Protein AF-F3KGX0-F1 (afdb_monomer_lite)

Foldseek 3Di:
DDDDPVRVVVVVVVVVLVVVLVVCCVPPVPCSDCAVVDQVHPVLVVLLVVLQVQLVVLLVVLVVCPPVDDVVVSVVSNVSSVVSNVVSCVSNPVVCVVVVPPPPPVRVVVVSVPD

Radius of gyration: 18.2 Å; chains: 1; bounding box: 52×19×48 Å

Sequence (115 aa):
MTLSLTEKLIMAMVFVLLLVGMGLSHVDHGFFRETYVREDGFIEWLTVLGLLLCAGATLYRAVTLWGQKKPLFIGTLVFVTLVFIFGAGEEISWGQRIFNVETSEFFEEQTRRVK

pLDDT: mean 86.16, std 12.46, range [49.38, 97.69]

Secondary structure (DSSP, 8-state):
-PPPHHHHHHHHHHHHHHHHHHHHHHH-HHHIIIIIS-TT-HHHHHHHHHHHHHHHHHHHHHHHTTTTS-HHHHHHHHHHHHHHHHHHHHHTTHHHHHH-----HHHHHHHHHH-

Structure (mmCIF, N/CA/C/O backbone):
data_AF-F3KGX0-F1
#
_entry.id   AF-F3KGX0-F1
#
loop_
_atom_site.group_PDB
_atom_site.id
_atom_site.type_symbol
_atom_site.label_atom_id
_atom_site.label_alt_id
_atom_site.label_comp_id
_atom_site.label_asym_id
_atom_site.label_entity_id
_atom_site.label_seq_id
_atom_site.pdbx_PDB_ins_code
_atom_site.Cartn_x
_atom_site.Cartn_y
_atom_site.Cartn_z
_atom_site.occupancy
_atom_site.B_iso_or_equiv
_atom_site.auth_seq_id
_atom_site.auth_comp_id
_atom_site.auth_asym_id
_atom_site.auth_atom_id
_atom_site.pdbx_PDB_model_num
ATOM 1 N N . MET A 1 1 ? -27.203 -5.407 -3.563 1.00 55.12 1 MET A N 1
ATOM 2 C CA . MET A 1 1 ? -26.002 -4.607 -3.246 1.00 55.12 1 MET A CA 1
ATOM 3 C C . MET A 1 1 ? -25.264 -4.384 -4.556 1.00 55.12 1 MET A C 1
ATOM 5 O O . MET A 1 1 ? -24.681 -5.323 -5.076 1.00 55.12 1 MET A O 1
ATOM 9 N N . THR A 1 2 ? -25.426 -3.219 -5.180 1.00 78.69 2 THR A N 1
ATOM 10 C CA . THR A 1 2 ? -24.759 -2.893 -6.451 1.00 78.69 2 THR A CA 1
ATOM 11 C C . THR A 1 2 ? -23.464 -2.157 -6.156 1.00 78.69 2 THR A C 1
ATOM 13 O O . THR A 1 2 ? -23.475 -1.233 -5.347 1.00 78.69 2 THR A O 1
ATOM 16 N N . LEU A 1 3 ? -22.378 -2.546 -6.820 1.00 80.56 3 LEU A N 1
ATOM 17 C CA . LEU A 1 3 ? -21.100 -1.841 -6.738 1.00 80.56 3 LEU A CA 1
ATOM 18 C C . LEU A 1 3 ? -21.272 -0.370 -7.136 1.00 80.56 3 LEU A C 1
ATOM 20 O O . LEU A 1 3 ? -21.952 -0.068 -8.127 1.00 80.56 3 LEU A O 1
ATOM 24 N N . SER A 1 4 ? -20.644 0.521 -6.375 1.00 92.25 4 SER A N 1
ATOM 25 C CA . SER A 1 4 ? -20.552 1.939 -6.707 1.00 92.25 4 SER A CA 1
ATOM 26 C C . SER A 1 4 ? -19.792 2.136 -8.022 1.00 92.25 4 SER A C 1
ATOM 28 O O . SER A 1 4 ? -19.012 1.282 -8.453 1.00 92.25 4 SER A O 1
ATOM 30 N N . LEU A 1 5 ? -20.021 3.271 -8.686 1.00 92.38 5 LEU A N 1
ATOM 31 C CA . LEU A 1 5 ? -19.288 3.608 -9.907 1.00 92.38 5 LEU A CA 1
ATOM 32 C C . LEU A 1 5 ? -17.775 3.645 -9.647 1.00 92.38 5 LEU A C 1
ATOM 34 O O . LEU A 1 5 ? -17.012 3.109 -10.442 1.00 92.38 5 LEU A O 1
ATOM 38 N N . THR A 1 6 ? -17.358 4.196 -8.507 1.00 89.00 6 THR A N 1
ATOM 39 C CA . THR A 1 6 ? -15.952 4.272 -8.097 1.00 89.00 6 THR A CA 1
ATOM 40 C C . THR A 1 6 ? -15.315 2.890 -7.978 1.00 89.00 6 THR A C 1
ATOM 42 O O . THR A 1 6 ? -14.267 2.655 -8.568 1.00 89.00 6 THR A O 1
ATOM 45 N N . GLU A 1 7 ? -15.963 1.946 -7.289 1.00 89.00 7 GLU A N 1
ATOM 46 C CA . GLU A 1 7 ? -15.446 0.575 -7.158 1.00 89.00 7 GLU A CA 1
ATOM 47 C C . GLU A 1 7 ? -15.326 -0.108 -8.523 1.00 89.00 7 GLU A C 1
ATOM 49 O O . GLU A 1 7 ? -14.316 -0.749 -8.807 1.00 89.00 7 GLU A O 1
ATOM 54 N N . LYS A 1 8 ? -16.326 0.061 -9.399 1.00 92.19 8 LYS A N 1
ATOM 55 C CA . LYS A 1 8 ? -16.283 -0.488 -10.762 1.00 92.19 8 LYS A CA 1
ATOM 56 C C . LYS A 1 8 ? -15.120 0.081 -11.568 1.00 92.19 8 LYS A C 1
ATOM 58 O O . LYS A 1 8 ? -14.445 -0.682 -12.250 1.00 92.19 8 LYS A O 1
ATOM 63 N N . LEU A 1 9 ? -14.883 1.391 -11.486 1.00 94.25 9 LEU A N 1
ATOM 64 C CA . LEU A 1 9 ? -13.775 2.045 -12.181 1.00 94.25 9 LEU A CA 1
ATOM 65 C C . LEU A 1 9 ? -12.421 1.552 -11.664 1.00 94.25 9 LEU A C 1
ATOM 67 O O . LEU A 1 9 ? -11.553 1.239 -12.473 1.00 94.25 9 LEU A O 1
ATOM 71 N N . ILE A 1 10 ? -12.260 1.410 -10.345 1.00 91.31 10 ILE A N 1
ATOM 72 C CA . ILE A 1 10 ? -11.030 0.871 -9.745 1.00 91.31 10 ILE A CA 1
ATOM 73 C C . ILE A 1 10 ? -10.798 -0.572 -10.205 1.00 91.31 10 ILE A C 1
ATOM 75 O O . ILE A 1 10 ? -9.708 -0.900 -10.665 1.00 91.31 10 ILE A O 1
ATOM 79 N N . MET A 1 11 ? -11.819 -1.431 -10.144 1.00 91.38 11 MET A N 1
ATOM 80 C CA . MET A 1 11 ? -11.694 -2.824 -10.590 1.00 91.38 11 MET A CA 1
ATOM 81 C C . MET A 1 11 ? -11.392 -2.931 -12.085 1.00 91.38 11 MET A C 1
ATOM 83 O O . MET A 1 11 ? -10.553 -3.736 -12.477 1.00 91.38 11 MET A O 1
ATOM 87 N N . ALA A 1 12 ? -12.033 -2.108 -12.918 1.00 94.81 12 ALA A N 1
ATOM 88 C CA . ALA A 1 12 ? -11.753 -2.061 -14.349 1.00 94.81 12 ALA A CA 1
ATOM 89 C C . ALA A 1 12 ? -10.318 -1.593 -14.626 1.00 94.81 12 ALA A C 1
ATOM 91 O O . ALA A 1 12 ? -9.637 -2.191 -15.452 1.00 94.81 12 ALA A O 1
ATOM 92 N N . MET A 1 13 ? -9.837 -0.576 -13.906 1.00 93.88 13 MET A N 1
ATOM 93 C CA . MET A 1 13 ? -8.456 -0.102 -14.005 1.00 93.88 13 MET A CA 1
ATOM 94 C C . MET A 1 13 ? -7.461 -1.216 -13.658 1.00 93.88 13 MET A C 1
ATOM 96 O O . MET A 1 13 ? -6.566 -1.489 -14.451 1.00 93.88 13 MET A O 1
ATOM 100 N N . VAL A 1 14 ? -7.644 -1.901 -12.522 1.00 92.81 14 VAL A N 1
ATOM 101 C CA . VAL A 1 14 ? -6.785 -3.028 -12.113 1.00 92.81 14 VAL A CA 1
ATOM 102 C C . VAL A 1 14 ? -6.814 -4.143 -13.158 1.00 92.81 14 VAL A C 1
ATOM 104 O O . VAL A 1 14 ? -5.768 -4.651 -13.550 1.00 92.81 14 VAL A O 1
ATOM 107 N N . PHE A 1 15 ? -7.998 -4.491 -13.659 1.00 94.44 15 PHE A N 1
ATOM 108 C CA . PHE A 1 15 ? -8.151 -5.522 -14.681 1.00 94.44 15 PHE A CA 1
ATOM 109 C C . PHE A 1 15 ? -7.415 -5.169 -15.981 1.00 94.44 15 PHE A C 1
ATOM 111 O O . PHE A 1 15 ? -6.710 -6.008 -16.536 1.00 94.44 15 PHE A O 1
ATOM 118 N N . VAL A 1 16 ? -7.524 -3.920 -16.445 1.00 95.06 16 VAL A N 1
ATOM 119 C CA . VAL A 1 16 ? -6.805 -3.443 -17.635 1.00 95.06 16 VAL A CA 1
ATOM 120 C C . VAL A 1 16 ? -5.295 -3.471 -17.414 1.00 95.06 16 VAL A C 1
ATOM 122 O O . VAL A 1 16 ? -4.582 -3.940 -18.295 1.00 95.06 16 VAL A O 1
ATOM 125 N N . LEU A 1 17 ? -4.800 -3.030 -16.252 1.00 92.62 17 LEU A N 1
ATOM 126 C CA . LEU A 1 17 ? -3.370 -3.101 -15.931 1.00 92.62 17 LEU A CA 1
ATOM 127 C C . LEU A 1 17 ? -2.862 -4.549 -15.985 1.00 92.62 17 LEU A C 1
ATOM 129 O O . LEU A 1 17 ? -1.858 -4.816 -16.635 1.00 92.62 17 LEU A O 1
ATOM 133 N N . LEU A 1 18 ? -3.598 -5.504 -15.410 1.00 92.62 18 LEU A N 1
ATOM 134 C CA . LEU A 1 18 ? -3.234 -6.924 -15.475 1.00 92.62 18 LEU A CA 1
ATOM 135 C C . LEU A 1 18 ? -3.202 -7.461 -16.912 1.00 92.62 18 LEU A C 1
ATOM 137 O O . LEU A 1 18 ? -2.264 -8.168 -17.277 1.00 92.62 18 LEU A O 1
ATOM 141 N N . LEU A 1 19 ? -4.191 -7.113 -17.742 1.00 94.44 19 LEU A N 1
ATOM 142 C CA . LEU A 1 19 ? -4.214 -7.523 -19.149 1.00 94.44 19 LEU A CA 1
ATOM 143 C C . LEU A 1 19 ? -3.060 -6.914 -19.950 1.00 94.44 19 LEU A C 1
ATOM 145 O O . LEU A 1 19 ? -2.451 -7.608 -20.760 1.00 94.44 19 LEU A O 1
ATOM 149 N N . VAL A 1 20 ? -2.741 -5.638 -19.717 1.00 92.06 20 VAL A N 1
ATOM 150 C CA . VAL A 1 20 ? -1.595 -4.970 -20.348 1.00 92.06 20 VAL A CA 1
ATOM 151 C C . VAL A 1 20 ? -0.295 -5.644 -19.923 1.00 92.06 20 VAL A C 1
ATOM 153 O O . VAL A 1 20 ? 0.508 -5.984 -20.786 1.00 92.06 20 VAL A O 1
ATOM 156 N N . GLY A 1 21 ? -0.111 -5.907 -18.628 1.00 88.56 21 GLY A N 1
ATOM 157 C CA . GLY A 1 21 ? 1.055 -6.624 -18.118 1.00 88.56 21 GLY A CA 1
ATOM 158 C C . GLY A 1 21 ? 1.201 -8.015 -18.733 1.00 88.56 21 GLY A C 1
ATOM 159 O O . GLY A 1 21 ? 2.279 -8.360 -19.204 1.00 88.56 21 GLY A O 1
ATOM 160 N N . MET A 1 22 ? 0.111 -8.786 -18.813 1.00 89.81 22 MET A N 1
ATOM 161 C CA . MET A 1 22 ? 0.106 -10.107 -19.452 1.00 89.81 22 MET A CA 1
ATOM 162 C C . MET A 1 22 ? 0.398 -10.027 -20.959 1.00 89.81 22 MET A C 1
ATOM 164 O O . MET A 1 22 ? 1.118 -10.859 -21.495 1.00 89.81 22 MET A O 1
ATOM 168 N N . GLY A 1 23 ? -0.128 -9.025 -21.665 1.00 91.00 23 GLY A N 1
ATOM 169 C CA . GLY A 1 23 ? 0.187 -8.821 -23.079 1.00 91.00 23 GLY A CA 1
ATOM 170 C C . GLY A 1 23 ? 1.663 -8.483 -23.296 1.00 91.00 23 GLY A C 1
ATOM 171 O O . GLY A 1 23 ? 2.328 -9.098 -24.129 1.00 91.00 23 GLY A O 1
ATOM 172 N N . LEU A 1 24 ? 2.194 -7.542 -22.510 1.00 88.94 24 LEU A N 1
ATOM 173 C CA . LEU A 1 24 ? 3.599 -7.136 -22.569 1.00 88.94 24 LEU A CA 1
ATOM 174 C C . LEU A 1 24 ? 4.536 -8.292 -22.219 1.00 88.94 24 LEU A C 1
ATOM 176 O O . LEU A 1 24 ? 5.549 -8.463 -22.893 1.00 88.94 24 LEU A O 1
ATOM 180 N N . SER A 1 25 ? 4.170 -9.126 -21.241 1.00 88.81 25 SER A N 1
ATOM 181 C CA . SER A 1 25 ? 4.974 -10.286 -20.864 1.00 88.81 25 SER A CA 1
ATOM 182 C C . SER A 1 25 ? 5.070 -11.341 -21.965 1.00 88.81 25 SER A C 1
ATOM 184 O O . SER A 1 25 ? 5.996 -12.134 -21.918 1.00 88.81 25 SER A O 1
ATOM 186 N N . HIS A 1 26 ? 4.176 -11.363 -22.959 1.00 87.44 26 HIS A N 1
ATOM 187 C CA . HIS A 1 26 ? 4.257 -12.284 -24.099 1.00 87.44 26 HIS A CA 1
ATOM 188 C C . HIS A 1 26 ? 4.886 -11.673 -25.357 1.00 87.44 26 HIS A C 1
ATOM 190 O O . HIS A 1 26 ? 5.412 -12.413 -26.187 1.00 87.44 26 HIS A O 1
ATOM 196 N N . VAL A 1 27 ? 4.811 -10.350 -25.530 1.00 89.00 27 VAL A N 1
ATOM 197 C CA . VAL A 1 27 ? 5.298 -9.665 -26.741 1.00 89.00 27 VAL A CA 1
ATOM 198 C C . VAL A 1 27 ? 6.756 -9.240 -26.603 1.00 89.00 27 VAL A C 1
ATOM 200 O O . VAL A 1 27 ? 7.543 -9.447 -27.523 1.00 89.00 27 VAL A O 1
ATOM 203 N N . ASP A 1 28 ? 7.118 -8.649 -25.465 1.00 85.19 28 ASP A N 1
ATOM 204 C CA . ASP A 1 28 ? 8.460 -8.129 -25.217 1.00 85.19 28 ASP A CA 1
ATOM 205 C C . ASP A 1 28 ? 8.812 -8.294 -23.736 1.00 85.19 28 ASP A C 1
ATOM 207 O O . ASP A 1 28 ? 8.551 -7.433 -22.889 1.00 85.19 28 ASP A O 1
ATOM 211 N N . HIS A 1 29 ? 9.436 -9.432 -23.433 1.00 81.12 29 HIS A N 1
ATOM 212 C CA . HIS A 1 29 ? 9.920 -9.746 -22.093 1.00 81.12 29 HIS A CA 1
ATOM 213 C C . HIS A 1 29 ? 10.890 -8.685 -21.548 1.00 81.12 29 HIS A C 1
ATOM 215 O O . HIS A 1 29 ? 10.910 -8.449 -20.340 1.00 81.12 29 HIS A O 1
ATOM 221 N N . GLY A 1 30 ? 11.682 -8.042 -22.416 1.00 82.38 30 GLY A N 1
ATOM 222 C CA . GLY A 1 30 ? 12.647 -7.021 -22.015 1.00 82.38 30 GLY A CA 1
ATOM 223 C C . GLY A 1 30 ? 11.946 -5.748 -21.557 1.00 82.38 30 GLY A C 1
ATOM 224 O O . GLY A 1 30 ? 12.197 -5.266 -20.456 1.00 82.38 30 GLY A O 1
ATOM 225 N N . PHE A 1 31 ? 11.004 -5.242 -22.353 1.00 82.25 31 PHE A N 1
ATOM 226 C CA . PHE A 1 31 ? 10.216 -4.065 -21.982 1.00 82.25 31 PHE A CA 1
ATOM 227 C C . PHE A 1 31 ? 9.354 -4.315 -20.736 1.00 82.25 31 PHE A C 1
ATOM 229 O O . PHE A 1 31 ? 9.253 -3.455 -19.854 1.00 82.25 31 PHE A O 1
ATOM 236 N N . PHE A 1 32 ? 8.768 -5.510 -20.627 1.00 84.56 32 PHE A N 1
ATOM 237 C CA . PHE A 1 32 ? 7.995 -5.913 -19.457 1.00 84.56 32 PHE A CA 1
ATOM 238 C C . PHE A 1 32 ? 8.831 -5.866 -18.169 1.00 84.56 32 PHE A C 1
ATOM 240 O O . PHE A 1 32 ? 8.412 -5.229 -17.203 1.00 84.56 32 PHE A O 1
ATOM 247 N N . ARG A 1 33 ? 10.023 -6.473 -18.163 1.00 81.19 33 ARG A N 1
ATOM 248 C CA . ARG A 1 33 ? 10.876 -6.538 -16.967 1.00 81.19 33 ARG A CA 1
ATOM 249 C C . ARG A 1 33 ? 11.528 -5.192 -16.635 1.00 81.19 33 ARG A C 1
ATOM 251 O O . ARG A 1 33 ? 11.521 -4.774 -15.485 1.00 81.19 33 ARG A O 1
ATOM 258 N N . GLU A 1 34 ? 12.060 -4.489 -17.631 1.00 82.56 34 GLU A N 1
ATOM 259 C CA . GLU A 1 34 ? 12.877 -3.286 -17.400 1.00 82.56 34 GLU A CA 1
ATOM 260 C C . GLU A 1 34 ? 12.051 -2.003 -17.214 1.00 82.56 34 GLU A C 1
ATOM 262 O O . GLU A 1 34 ? 12.549 -1.019 -16.663 1.00 82.56 34 GLU A O 1
ATOM 267 N N . THR A 1 35 ? 10.802 -1.973 -17.694 1.00 81.62 35 THR A N 1
ATOM 268 C CA . THR A 1 35 ? 9.960 -0.762 -17.654 1.00 81.62 35 THR A CA 1
ATOM 269 C C . THR A 1 35 ? 8.648 -0.977 -16.913 1.00 81.62 35 THR A C 1
ATOM 271 O O . THR A 1 35 ? 8.268 -0.131 -16.105 1.00 81.62 35 THR A O 1
ATOM 274 N N . TYR A 1 36 ? 7.943 -2.080 -17.174 1.00 83.00 36 TYR A N 1
ATOM 275 C CA . TYR A 1 36 ? 6.592 -2.272 -16.643 1.00 83.00 36 TYR A CA 1
ATOM 276 C C . TYR A 1 36 ? 6.583 -2.796 -15.196 1.00 83.00 36 TYR A C 1
ATOM 278 O O . TYR A 1 36 ? 5.918 -2.207 -14.347 1.00 83.00 36 TYR A O 1
ATOM 286 N N . VAL A 1 37 ? 7.355 -3.850 -14.904 1.00 82.38 37 VAL A N 1
ATOM 287 C CA . VAL A 1 37 ? 7.506 -4.465 -13.561 1.00 82.38 37 VAL A CA 1
ATOM 288 C C . VAL A 1 37 ? 8.866 -4.120 -12.948 1.00 82.38 37 VAL A C 1
ATOM 290 O O . VAL A 1 37 ? 9.483 -4.900 -12.232 1.00 82.38 37 VAL A O 1
ATOM 293 N N . ARG A 1 38 ? 9.374 -2.937 -13.282 1.00 82.81 38 ARG A N 1
ATOM 294 C CA . ARG A 1 38 ? 10.644 -2.457 -12.752 1.00 82.81 38 ARG A CA 1
ATOM 295 C C . ARG A 1 38 ? 10.532 -2.232 -11.241 1.00 82.81 38 ARG A C 1
ATOM 297 O O . ARG A 1 38 ? 9.543 -1.652 -10.797 1.00 82.81 38 ARG A O 1
ATOM 304 N N . GLU A 1 39 ? 11.578 -2.599 -10.504 1.00 71.81 39 GLU A N 1
ATOM 305 C CA . GLU A 1 39 ? 11.717 -2.251 -9.084 1.00 71.81 39 GLU A CA 1
ATOM 306 C C . GLU A 1 39 ? 11.717 -0.723 -8.878 1.00 71.81 39 GLU A C 1
ATOM 308 O O . GLU A 1 39 ? 12.300 0.028 -9.672 1.00 71.81 39 GLU A O 1
ATOM 313 N N . ASP A 1 40 ? 11.028 -0.269 -7.830 1.00 79.25 40 ASP A N 1
ATOM 314 C CA . ASP A 1 40 ? 10.646 1.123 -7.562 1.00 79.25 40 ASP A CA 1
ATOM 315 C C . ASP A 1 40 ? 9.850 1.770 -8.728 1.00 79.25 40 ASP A C 1
ATOM 317 O O . ASP A 1 40 ? 9.848 2.992 -8.922 1.00 79.25 40 ASP A O 1
ATOM 321 N N . GLY A 1 41 ? 9.175 0.950 -9.540 1.00 84.56 41 GLY A N 1
ATOM 322 C CA . GLY A 1 41 ? 8.441 1.353 -10.738 1.00 84.56 41 GLY A CA 1
ATOM 323 C C . GLY A 1 41 ? 7.008 1.825 -10.481 1.00 84.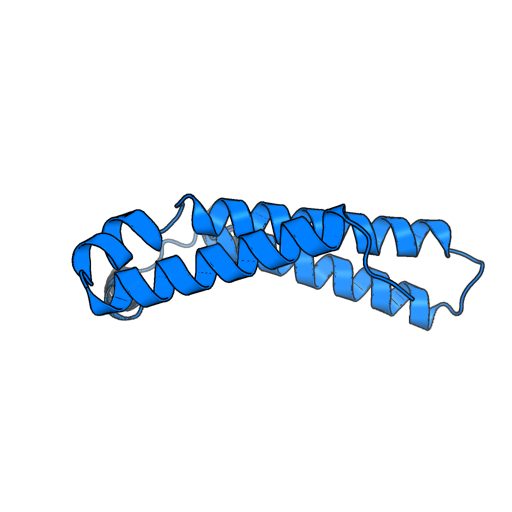56 41 GLY A C 1
ATOM 324 O O . GLY A 1 41 ? 6.465 1.756 -9.380 1.00 84.56 41 GLY A O 1
ATOM 325 N N . PHE A 1 42 ? 6.351 2.300 -11.543 1.00 87.94 42 PHE A N 1
ATOM 326 C CA . PHE A 1 42 ? 4.997 2.863 -11.456 1.00 87.94 42 PHE A CA 1
ATOM 327 C C . PHE A 1 42 ? 3.964 1.877 -10.884 1.00 87.94 42 PHE A C 1
ATOM 329 O O . PHE A 1 42 ? 3.098 2.279 -10.109 1.00 87.94 42 PHE A O 1
ATOM 336 N N . ILE A 1 43 ? 4.055 0.596 -11.256 1.00 90.12 43 ILE A N 1
ATOM 337 C CA . ILE A 1 43 ? 3.115 -0.435 -10.804 1.00 90.12 43 ILE A CA 1
ATOM 338 C C . ILE A 1 43 ? 3.283 -0.725 -9.308 1.00 90.12 43 ILE A C 1
ATOM 340 O O . ILE A 1 43 ? 2.278 -0.774 -8.605 1.00 90.12 43 ILE A O 1
ATOM 344 N N . GLU A 1 44 ? 4.515 -0.833 -8.802 1.00 88.62 44 GLU A N 1
ATOM 345 C CA . GLU A 1 44 ? 4.779 -1.037 -7.368 1.00 88.62 44 GLU A CA 1
ATOM 346 C C . GLU A 1 44 ? 4.247 0.143 -6.541 1.00 88.62 44 GLU A C 1
ATOM 348 O O . GLU A 1 44 ? 3.474 -0.055 -5.605 1.00 88.62 44 GLU A O 1
ATOM 353 N N . TRP A 1 45 ? 4.518 1.390 -6.949 1.00 90.81 45 TRP A N 1
ATOM 354 C CA . TRP A 1 45 ? 3.963 2.576 -6.277 1.00 90.81 45 TRP A CA 1
ATOM 355 C C . TRP A 1 45 ? 2.431 2.624 -6.292 1.00 90.81 45 TRP A C 1
ATOM 357 O O . TRP A 1 45 ? 1.808 3.079 -5.326 1.00 90.81 45 TRP A O 1
ATOM 367 N N . LEU A 1 46 ? 1.804 2.147 -7.368 1.00 92.75 46 LEU A N 1
ATOM 368 C CA . LEU A 1 46 ? 0.351 2.046 -7.442 1.00 92.75 46 LEU A CA 1
ATOM 369 C C . LEU A 1 46 ? -0.188 0.976 -6.478 1.00 92.75 46 LEU A C 1
ATOM 371 O O . LEU A 1 46 ? -1.205 1.208 -5.820 1.00 92.75 46 LEU A O 1
ATOM 375 N N . THR A 1 47 ? 0.506 -0.156 -6.347 1.00 92.81 47 THR A N 1
ATOM 376 C CA . THR A 1 47 ? 0.197 -1.205 -5.365 1.00 92.81 47 THR A CA 1
ATOM 377 C C . THR A 1 47 ? 0.344 -0.684 -3.936 1.00 92.81 47 THR A C 1
ATOM 379 O O . THR A 1 47 ? -0.578 -0.850 -3.136 1.00 92.81 47 THR A O 1
ATOM 382 N N . VAL A 1 48 ? 1.433 0.028 -3.628 1.00 94.81 48 VAL A N 1
ATOM 383 C CA . VAL A 1 48 ? 1.665 0.690 -2.332 1.00 94.81 48 VAL A CA 1
ATOM 384 C C . VAL A 1 48 ? 0.506 1.618 -1.993 1.00 94.81 48 VAL A C 1
ATOM 386 O O . VAL A 1 48 ? -0.074 1.522 -0.911 1.00 94.81 48 VAL A O 1
ATOM 389 N N . LEU A 1 49 ? 0.111 2.486 -2.931 1.00 95.19 49 LEU A N 1
ATOM 390 C CA . LEU A 1 49 ? -1.022 3.387 -2.737 1.00 95.19 49 LEU A CA 1
ATOM 391 C C . LEU A 1 49 ? -2.318 2.609 -2.468 1.00 95.19 49 LEU A C 1
ATOM 393 O O . LEU A 1 49 ? -3.056 2.949 -1.544 1.00 95.19 49 LEU A O 1
ATOM 397 N N . GLY A 1 50 ? -2.585 1.552 -3.237 1.00 94.56 50 GLY A N 1
ATOM 398 C CA . GLY A 1 50 ? -3.751 0.691 -3.045 1.00 94.56 50 GLY A CA 1
ATOM 399 C C . GLY A 1 50 ? -3.782 0.038 -1.661 1.00 94.56 50 GLY A C 1
ATOM 400 O O . GLY A 1 50 ? -4.807 0.084 -0.978 1.00 94.56 50 GLY A O 1
ATOM 401 N N . LEU A 1 51 ? -2.654 -0.510 -1.209 1.00 96.12 51 LEU A N 1
ATOM 402 C CA . LEU A 1 51 ? -2.517 -1.130 0.108 1.00 96.12 51 LEU A CA 1
ATOM 403 C C . LEU A 1 51 ? -2.684 -0.109 1.240 1.00 96.12 51 LEU A C 1
ATOM 405 O O . LEU A 1 51 ? -3.397 -0.387 2.205 1.00 96.12 51 LEU A O 1
ATOM 409 N N . LEU A 1 52 ? -2.124 1.096 1.107 1.00 96.88 52 LEU A N 1
ATOM 410 C CA . LEU A 1 52 ? -2.301 2.172 2.087 1.00 96.88 52 LEU A CA 1
ATOM 411 C C . LEU A 1 52 ? -3.751 2.673 2.153 1.00 96.88 52 LEU A C 1
ATOM 413 O O . LEU A 1 52 ? -4.261 2.927 3.245 1.00 96.88 52 LEU A O 1
ATOM 417 N N . LEU A 1 53 ? -4.447 2.769 1.015 1.00 95.81 53 LEU A N 1
ATOM 418 C CA . LEU A 1 53 ? -5.874 3.105 0.984 1.00 95.81 53 LEU A CA 1
ATOM 419 C C . LE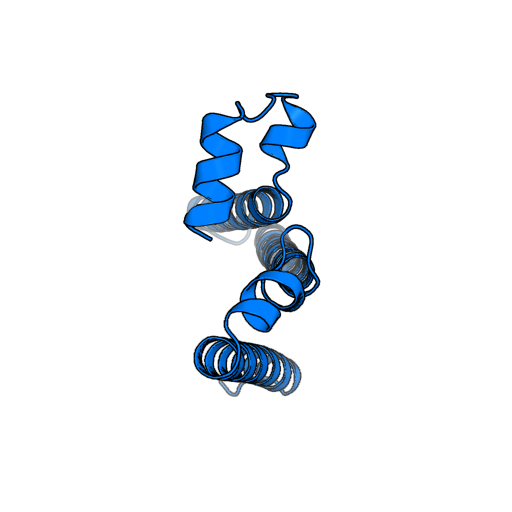U A 1 53 ? -6.718 2.018 1.663 1.00 95.81 53 LEU A C 1
ATOM 421 O O . LEU A 1 53 ? -7.611 2.339 2.451 1.00 95.81 53 LEU A O 1
ATOM 425 N N . CYS A 1 54 ? -6.411 0.742 1.416 1.00 95.81 54 CYS A N 1
ATOM 426 C CA . CYS A 1 54 ? -7.043 -0.385 2.099 1.00 95.81 54 CYS A CA 1
ATOM 427 C C . CYS A 1 54 ? -6.792 -0.342 3.612 1.00 95.81 54 CYS A C 1
ATOM 429 O O . CYS A 1 54 ? -7.749 -0.454 4.379 1.00 95.81 54 CYS A O 1
ATOM 431 N N . ALA A 1 55 ? -5.548 -0.105 4.040 1.00 97.19 55 ALA A N 1
ATOM 432 C CA . ALA A 1 55 ? -5.186 0.056 5.447 1.00 97.19 55 ALA A CA 1
ATOM 433 C C . ALA A 1 55 ? -5.960 1.211 6.102 1.00 97.19 55 ALA A C 1
ATOM 435 O O . ALA A 1 55 ? -6.551 1.043 7.168 1.00 97.19 55 ALA A O 1
ATOM 436 N N . GLY A 1 56 ? -6.021 2.372 5.445 1.00 96.88 56 GLY A N 1
ATOM 437 C CA . GLY A 1 56 ? -6.782 3.525 5.921 1.00 96.88 56 GLY A CA 1
ATOM 438 C C . GLY A 1 56 ? -8.278 3.225 6.047 1.00 96.88 56 GLY A C 1
ATOM 439 O O . GLY A 1 56 ? -8.891 3.558 7.062 1.00 96.88 56 GLY A O 1
ATOM 440 N N . ALA A 1 57 ? -8.866 2.538 5.064 1.00 95.44 57 ALA A N 1
ATOM 441 C CA . ALA A 1 57 ? -10.275 2.156 5.085 1.00 95.44 57 ALA A CA 1
ATOM 442 C C . ALA A 1 57 ? -10.599 1.150 6.205 1.00 95.44 57 ALA A C 1
ATOM 444 O O . ALA A 1 57 ? -11.607 1.305 6.904 1.00 95.44 57 ALA A O 1
ATOM 445 N N . THR A 1 58 ? -9.754 0.134 6.416 1.00 96.38 58 THR A N 1
ATOM 446 C CA . THR A 1 58 ? -9.946 -0.841 7.501 1.00 96.38 58 THR A CA 1
ATOM 447 C C . THR A 1 58 ? -9.721 -0.223 8.872 1.00 96.38 58 THR A C 1
ATOM 449 O O . THR A 1 58 ? -10.488 -0.515 9.792 1.00 96.38 58 THR A O 1
ATOM 452 N N . LEU A 1 59 ? -8.746 0.679 9.002 1.00 96.62 59 LEU A N 1
ATOM 453 C CA . LEU A 1 59 ? -8.486 1.412 10.237 1.00 96.62 59 LEU A CA 1
ATOM 454 C C . LEU A 1 59 ? -9.640 2.350 10.581 1.00 96.62 59 LEU A C 1
ATOM 456 O O . LEU A 1 59 ? -10.142 2.318 11.703 1.00 96.62 59 LEU A O 1
ATOM 460 N N . TYR A 1 60 ? -10.111 3.134 9.608 1.00 96.81 60 TYR A N 1
ATOM 461 C CA . TYR A 1 60 ? -11.281 3.993 9.771 1.00 96.81 60 TYR A CA 1
ATOM 462 C C . TYR A 1 60 ? -12.474 3.181 10.280 1.00 96.81 60 TYR A C 1
ATOM 464 O O . TYR A 1 60 ? -13.097 3.535 11.280 1.00 96.81 60 TYR A O 1
ATOM 472 N N . ARG A 1 61 ? -12.728 2.019 9.669 1.00 94.56 61 ARG A N 1
ATOM 473 C CA . ARG A 1 61 ? -13.810 1.124 10.084 1.00 94.56 61 ARG A CA 1
ATOM 474 C C . ARG A 1 61 ? -13.604 0.541 11.484 1.00 94.56 61 ARG A C 1
ATOM 476 O O . ARG A 1 61 ? -14.586 0.392 12.212 1.00 94.56 61 ARG A O 1
ATOM 483 N N . ALA A 1 62 ? -12.367 0.232 11.872 1.00 95.12 62 ALA A N 1
ATOM 484 C CA . ALA A 1 62 ? -12.037 -0.214 13.225 1.00 95.12 62 ALA A CA 1
ATOM 485 C C . ALA A 1 62 ? -12.344 0.876 14.263 1.00 95.12 62 ALA A C 1
ATOM 487 O O . ALA A 1 62 ? -12.959 0.585 15.287 1.00 95.12 62 ALA A O 1
ATOM 488 N N . VAL A 1 63 ? -11.985 2.130 13.971 1.00 95.62 63 VAL A N 1
ATOM 489 C CA . VAL A 1 63 ? -12.234 3.285 14.847 1.00 95.62 63 VAL A CA 1
ATOM 490 C C . VAL A 1 63 ? -13.728 3.599 14.941 1.00 95.62 63 VAL A C 1
ATOM 492 O O . VAL A 1 63 ? -14.246 3.765 16.041 1.00 95.62 63 VAL A O 1
ATOM 495 N N . THR A 1 64 ? -14.460 3.619 13.823 1.00 95.50 64 THR A N 1
ATOM 496 C CA . THR A 1 64 ? -15.908 3.900 13.826 1.00 95.50 64 THR A CA 1
ATOM 497 C C . THR A 1 64 ? -16.708 2.857 14.607 1.0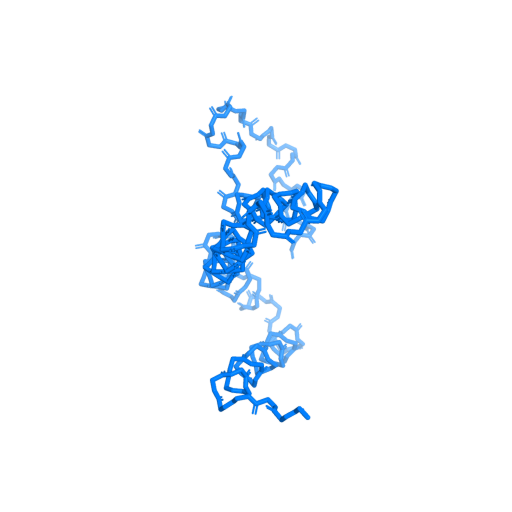0 95.50 64 THR A C 1
ATOM 499 O O . THR A 1 64 ? -17.707 3.186 15.242 1.00 95.50 64 THR A O 1
ATOM 502 N N . LEU A 1 65 ? -16.287 1.591 14.561 1.00 94.06 65 LEU A N 1
ATOM 503 C CA . LEU A 1 65 ? -16.968 0.486 15.239 1.00 94.06 65 LEU A CA 1
ATOM 504 C C . LEU A 1 65 ? -16.428 0.215 16.648 1.00 94.06 65 LEU A C 1
ATOM 506 O O . LEU A 1 65 ? -16.917 -0.699 17.326 1.00 94.06 65 LEU A O 1
ATOM 510 N N . TRP A 1 66 ? -15.448 1.001 17.094 1.00 91.88 66 TRP A N 1
ATOM 511 C CA . TRP A 1 66 ? -14.855 0.880 18.415 1.00 91.88 66 TRP A CA 1
ATOM 512 C C . TRP A 1 66 ? -15.926 1.032 19.500 1.00 91.88 66 TRP A C 1
ATOM 514 O O . TRP A 1 66 ? -16.774 1.919 19.445 1.00 91.88 66 TRP A O 1
ATOM 524 N N . GLY A 1 67 ? -15.940 0.117 20.469 1.00 90.56 67 GLY A N 1
ATOM 525 C CA . GLY A 1 67 ? -16.944 0.083 21.540 1.00 90.56 67 GLY A CA 1
ATOM 526 C C . GLY A 1 67 ? -18.349 -0.387 21.126 1.00 90.56 67 GLY A C 1
ATOM 527 O O . GLY A 1 67 ? -19.136 -0.740 21.997 1.00 90.56 67 GLY A O 1
ATOM 528 N N . GLN A 1 68 ? -18.667 -0.461 19.828 1.00 92.06 68 GLN A N 1
ATOM 529 C CA . GLN A 1 68 ? -19.972 -0.933 19.333 1.00 92.06 68 GLN A CA 1
ATOM 530 C C . GLN A 1 68 ? -19.977 -2.422 18.968 1.00 92.06 68 GLN A C 1
ATOM 532 O O . GLN A 1 68 ? -21.025 -3.071 18.939 1.00 92.06 68 GLN A O 1
ATOM 537 N N . LYS A 1 69 ? -18.812 -2.970 18.614 1.00 92.25 69 LYS A N 1
ATOM 538 C CA . LYS A 1 69 ? -18.646 -4.365 18.189 1.00 92.25 69 LYS A CA 1
ATOM 539 C C . LYS A 1 69 ? -17.781 -5.142 19.174 1.00 92.25 69 LYS A C 1
ATOM 541 O O . LYS A 1 69 ? -17.078 -4.573 20.003 1.00 92.25 69 LYS A O 1
ATOM 546 N N . LYS A 1 70 ? -17.840 -6.475 19.065 1.00 93.75 70 LYS A N 1
ATOM 547 C CA . LYS A 1 70 ? -17.033 -7.385 19.888 1.00 93.75 70 LYS A CA 1
ATOM 548 C C . LYS A 1 70 ? -15.542 -7.041 19.750 1.00 93.75 70 LYS A C 1
ATOM 550 O O . LYS A 1 70 ? -15.098 -6.794 18.627 1.00 93.75 7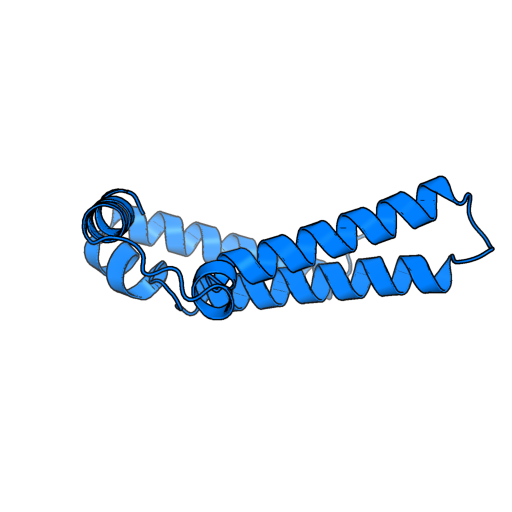0 LYS A O 1
ATOM 555 N N . PRO A 1 71 ? -14.755 -7.118 20.835 1.00 91.69 71 PRO A N 1
ATOM 556 C CA . PRO A 1 71 ? -13.335 -6.766 20.808 1.00 91.69 71 PRO A CA 1
ATOM 557 C C . PRO A 1 71 ? -12.544 -7.607 19.800 1.00 91.69 71 PRO A C 1
ATOM 559 O O . PRO A 1 71 ? -11.679 -7.074 19.118 1.00 91.69 71 PRO A O 1
ATOM 562 N N . LEU A 1 72 ? -12.903 -8.884 19.618 1.00 94.69 72 LEU A N 1
ATOM 563 C CA . LEU A 1 72 ? -12.298 -9.746 18.596 1.00 94.69 72 LEU A CA 1
ATOM 564 C C . LEU A 1 72 ? -12.462 -9.189 17.177 1.00 94.69 72 LEU A C 1
ATOM 566 O O . LEU A 1 72 ? -11.512 -9.208 16.407 1.00 94.69 72 LEU A O 1
ATOM 570 N N . PHE A 1 73 ? -13.638 -8.654 16.840 1.00 94.19 73 PHE A N 1
ATOM 571 C CA . PHE A 1 73 ? -13.895 -8.093 15.513 1.00 94.19 73 PHE A CA 1
ATOM 572 C C . PHE A 1 73 ? -13.021 -6.861 15.248 1.00 94.19 73 PHE A C 1
ATOM 574 O O . PHE A 1 73 ? -12.457 -6.714 14.167 1.00 94.19 73 PHE A O 1
ATOM 581 N N . ILE A 1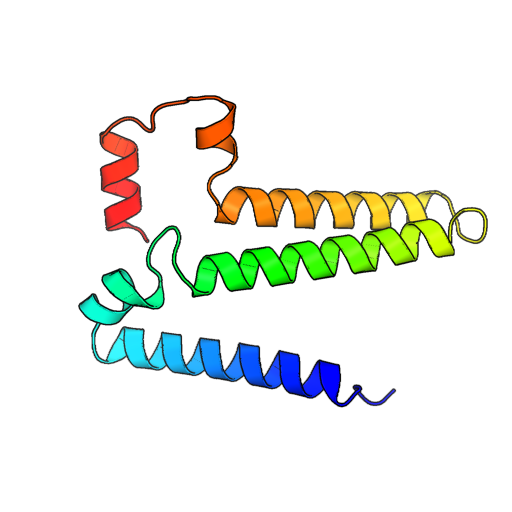 74 ? -12.873 -6.000 16.256 1.00 96.00 74 ILE A N 1
ATOM 582 C CA . ILE A 1 74 ? -11.987 -4.835 16.183 1.00 96.00 74 ILE A CA 1
ATOM 583 C C . ILE A 1 74 ? -10.525 -5.277 16.084 1.00 96.00 74 ILE A C 1
ATOM 585 O O . ILE A 1 74 ? -9.799 -4.771 15.233 1.00 96.00 74 ILE A O 1
ATOM 589 N N . GLY A 1 75 ? -10.118 -6.274 16.876 1.00 95.31 75 GLY A N 1
ATOM 590 C CA . GLY A 1 75 ? -8.786 -6.871 16.807 1.00 95.31 75 GLY A CA 1
ATOM 591 C C . GLY A 1 75 ? -8.457 -7.409 15.414 1.00 95.31 75 GLY A C 1
ATOM 592 O O . GLY A 1 75 ? -7.371 -7.150 14.906 1.00 95.31 75 GLY A O 1
ATOM 593 N N . THR A 1 76 ? -9.409 -8.068 14.745 1.00 96.44 76 THR A N 1
ATOM 594 C CA . THR A 1 76 ? -9.234 -8.517 13.355 1.00 96.44 76 THR A CA 1
ATOM 595 C C . THR A 1 76 ? -9.054 -7.346 12.391 1.00 96.44 76 THR A C 1
ATOM 597 O O . THR A 1 76 ? -8.166 -7.403 11.548 1.00 96.44 76 THR A O 1
ATOM 600 N N . LEU A 1 77 ? -9.842 -6.271 12.504 1.00 96.19 77 LEU A N 1
ATOM 601 C CA . LEU A 1 77 ? -9.688 -5.103 11.625 1.00 96.19 77 LEU A CA 1
ATOM 602 C C . LEU A 1 77 ? -8.337 -4.400 11.816 1.00 96.19 77 LEU A C 1
ATOM 604 O O . LEU A 1 77 ? -7.716 -3.979 10.839 1.00 96.19 77 LEU A O 1
ATOM 608 N N . VAL A 1 78 ? -7.867 -4.302 13.061 1.00 96.50 78 VAL A N 1
ATOM 609 C CA . VAL A 1 78 ? -6.536 -3.765 13.369 1.00 96.50 78 VAL A CA 1
ATOM 610 C C . VAL A 1 78 ? -5.452 -4.673 12.793 1.00 96.50 78 VAL A C 1
ATOM 612 O O . VAL A 1 78 ? -4.548 -4.186 12.124 1.00 96.50 78 VAL A O 1
ATOM 615 N N . PHE A 1 79 ? -5.567 -5.990 12.970 1.00 97.69 79 PHE A N 1
ATOM 616 C CA . PHE A 1 79 ? -4.621 -6.945 12.398 1.00 97.69 79 PHE A CA 1
ATOM 617 C C . PHE A 1 79 ? -4.554 -6.847 10.867 1.00 97.69 79 PHE A C 1
ATOM 619 O O . PHE A 1 79 ? -3.468 -6.732 10.310 1.00 97.69 79 PHE A O 1
ATOM 626 N N . VAL A 1 80 ? -5.702 -6.803 10.185 1.00 97.44 80 VAL A N 1
ATOM 627 C CA . VAL A 1 80 ? -5.766 -6.631 8.722 1.00 97.44 80 VAL A CA 1
ATOM 628 C C . VAL A 1 80 ? -5.125 -5.310 8.285 1.00 97.44 80 VAL A C 1
ATOM 630 O O . VAL A 1 80 ? -4.394 -5.281 7.301 1.00 97.44 80 VAL A O 1
ATOM 633 N N . THR A 1 81 ? -5.338 -4.228 9.039 1.00 97.56 81 THR A N 1
ATOM 634 C CA . THR A 1 81 ? -4.679 -2.937 8.781 1.00 97.56 81 THR A CA 1
ATOM 635 C C . THR A 1 81 ? -3.155 -3.074 8.833 1.00 97.56 81 THR A C 1
ATOM 637 O O . THR A 1 81 ? -2.468 -2.586 7.939 1.00 97.56 81 THR A O 1
ATOM 640 N N . LEU A 1 82 ? -2.622 -3.765 9.847 1.00 97.44 82 LEU A N 1
ATOM 641 C CA . LEU A 1 82 ? -1.182 -4.005 9.974 1.00 97.44 82 LEU A CA 1
ATOM 642 C C . LEU A 1 82 ? -0.639 -4.859 8.826 1.00 97.44 82 LEU A C 1
ATOM 644 O O . LEU A 1 82 ? 0.432 -4.554 8.314 1.00 97.44 82 LEU A O 1
ATOM 648 N N . VAL A 1 83 ? -1.382 -5.879 8.386 1.00 97.50 83 VAL A N 1
ATOM 649 C CA . VAL A 1 83 ? -1.006 -6.701 7.224 1.00 97.50 83 VAL A CA 1
ATOM 650 C C . VAL A 1 83 ? -0.897 -5.848 5.960 1.00 97.50 83 VAL A C 1
ATOM 652 O O . VAL A 1 83 ? 0.066 -5.997 5.214 1.00 97.50 83 VAL A O 1
ATOM 655 N N . PHE A 1 84 ? -1.829 -4.920 5.728 1.00 97.56 84 PHE A N 1
ATOM 656 C CA . PHE A 1 84 ? -1.749 -4.020 4.576 1.00 97.56 84 PHE A CA 1
ATOM 657 C C . PHE A 1 84 ? -0.585 -3.029 4.665 1.00 97.56 84 PHE A C 1
ATOM 659 O O . PHE A 1 84 ? 0.070 -2.792 3.655 1.00 97.56 84 PHE A O 1
ATOM 666 N N . ILE A 1 85 ? -0.292 -2.483 5.850 1.00 96.31 85 ILE A N 1
ATOM 667 C CA . ILE A 1 85 ? 0.879 -1.613 6.053 1.00 96.31 85 ILE A CA 1
ATOM 668 C C . ILE A 1 85 ? 2.173 -2.391 5.809 1.00 96.31 85 ILE A C 1
ATOM 670 O O . ILE A 1 85 ? 3.063 -1.890 5.130 1.00 96.31 85 ILE A O 1
ATOM 674 N N . PHE A 1 86 ? 2.264 -3.614 6.335 1.00 95.44 86 PHE A N 1
ATOM 675 C CA . PHE A 1 86 ? 3.417 -4.481 6.120 1.00 95.44 86 PHE A CA 1
ATOM 676 C C . PHE A 1 86 ? 3.597 -4.789 4.631 1.00 95.44 86 PHE A C 1
ATOM 678 O O . PHE A 1 86 ? 4.678 -4.570 4.102 1.00 95.44 86 PHE A O 1
ATOM 685 N N . GLY A 1 87 ? 2.527 -5.183 3.933 1.00 94.88 87 GLY A N 1
ATOM 686 C CA . GLY A 1 87 ? 2.564 -5.403 2.486 1.00 94.88 87 GLY A CA 1
ATOM 687 C C . GLY A 1 87 ? 3.005 -4.161 1.707 1.00 94.88 87 GLY A C 1
ATOM 688 O O . GLY A 1 87 ? 3.870 -4.262 0.850 1.00 94.88 87 GLY A O 1
ATOM 689 N N . ALA A 1 88 ? 2.478 -2.977 2.040 1.00 94.25 88 ALA A N 1
ATOM 690 C CA . ALA A 1 88 ? 2.885 -1.725 1.398 1.00 94.25 88 ALA A CA 1
ATOM 691 C C . ALA A 1 88 ? 4.367 -1.401 1.642 1.00 94.25 88 ALA A C 1
ATOM 693 O O . ALA A 1 88 ? 5.026 -0.836 0.776 1.00 94.25 88 ALA A O 1
ATOM 694 N N . GLY A 1 89 ? 4.885 -1.749 2.821 1.00 91.75 89 GLY A N 1
ATOM 695 C CA . GLY A 1 89 ? 6.303 -1.639 3.129 1.00 91.75 89 GLY A CA 1
ATOM 696 C C . GLY A 1 89 ? 7.149 -2.575 2.269 1.00 91.75 89 GLY A C 1
ATOM 697 O O . GLY A 1 89 ? 8.159 -2.135 1.716 1.00 91.75 89 GLY A O 1
ATOM 698 N N . GLU A 1 90 ? 6.763 -3.849 2.165 1.00 91.38 90 GLU A N 1
ATOM 699 C CA . GLU A 1 90 ? 7.501 -4.855 1.387 1.00 91.38 90 GLU A CA 1
ATOM 700 C C . GLU A 1 90 ? 7.634 -4.450 -0.087 1.00 91.38 90 GLU A C 1
ATOM 702 O O . GLU A 1 90 ? 8.707 -4.615 -0.657 1.00 91.38 90 GLU A O 1
ATOM 707 N N . GLU A 1 91 ? 6.604 -3.826 -0.669 1.00 89.88 91 GLU A N 1
ATOM 708 C CA . GLU A 1 91 ? 6.636 -3.318 -2.052 1.00 89.88 91 GLU A CA 1
ATOM 709 C C . GLU A 1 91 ? 7.669 -2.196 -2.281 1.00 89.88 91 GLU A C 1
ATOM 711 O O . GLU A 1 91 ? 8.130 -2.025 -3.400 1.00 89.88 91 GLU A O 1
ATOM 716 N N . ILE A 1 92 ? 8.071 -1.438 -1.249 1.00 88.50 92 ILE A N 1
ATOM 717 C CA . ILE A 1 92 ? 9.150 -0.426 -1.344 1.00 88.50 92 ILE A CA 1
ATOM 718 C C . ILE A 1 92 ? 10.460 -0.894 -0.702 1.00 88.50 92 ILE A C 1
ATOM 720 O O . ILE A 1 92 ? 11.359 -0.082 -0.441 1.00 88.50 92 ILE A O 1
ATOM 724 N N . SER A 1 93 ? 10.549 -2.184 -0.371 1.00 87.06 93 SER A N 1
ATOM 725 C CA . SER A 1 93 ? 11.703 -2.792 0.293 1.00 87.06 93 SER A CA 1
ATOM 726 C C . SER A 1 93 ? 12.109 -2.059 1.581 1.00 87.06 93 SER A C 1
ATOM 728 O O . SER A 1 93 ? 13.290 -1.875 1.889 1.00 87.06 93 SER A O 1
ATOM 730 N N . TRP A 1 94 ? 11.121 -1.605 2.362 1.00 85.12 94 TRP A N 1
ATOM 731 C CA . TRP A 1 94 ? 11.329 -0.787 3.564 1.00 85.12 94 TRP A CA 1
ATOM 732 C C . TRP A 1 94 ? 12.275 -1.426 4.597 1.00 85.12 94 TRP A C 1
ATOM 734 O O . TRP A 1 94 ? 13.031 -0.714 5.254 1.00 85.12 94 TRP A O 1
ATOM 744 N N . GLY A 1 95 ? 12.270 -2.759 4.725 1.00 83.38 95 GLY A N 1
ATOM 745 C CA . GLY A 1 95 ? 13.121 -3.488 5.663 1.00 83.38 95 GLY A CA 1
ATOM 746 C C . GLY A 1 95 ? 14.608 -3.297 5.365 1.00 83.38 95 GLY A C 1
ATOM 747 O O . GLY A 1 95 ? 15.382 -3.000 6.272 1.00 83.38 95 GLY A O 1
ATOM 748 N N . GLN A 1 96 ? 15.000 -3.358 4.091 1.00 79.00 96 GLN A N 1
ATOM 749 C CA . GLN A 1 96 ? 16.375 -3.070 3.671 1.00 79.00 96 GLN A CA 1
ATOM 750 C C . GLN A 1 96 ? 16.745 -1.613 3.981 1.00 79.00 96 GLN A C 1
ATOM 752 O O . GLN A 1 96 ? 17.811 -1.348 4.534 1.00 79.00 96 GLN A O 1
ATOM 757 N N . ARG A 1 97 ? 15.825 -0.673 3.713 1.00 83.12 97 ARG A N 1
ATOM 758 C CA . ARG A 1 97 ? 16.028 0.768 3.951 1.00 83.12 97 ARG A CA 1
ATOM 759 C C . ARG A 1 97 ? 16.153 1.128 5.439 1.00 83.12 97 ARG A C 1
ATOM 761 O O . ARG A 1 97 ? 16.898 2.042 5.772 1.00 83.12 97 ARG A O 1
ATOM 768 N N . ILE A 1 98 ? 15.428 0.446 6.330 1.00 81.69 98 ILE A N 1
ATOM 769 C CA . ILE A 1 98 ? 15.429 0.734 7.776 1.00 81.69 98 ILE A CA 1
ATOM 770 C C . ILE A 1 98 ? 16.532 -0.024 8.513 1.00 81.69 98 ILE A C 1
ATOM 772 O O . ILE A 1 98 ? 17.202 0.556 9.366 1.00 81.69 98 ILE A O 1
ATOM 776 N N . PHE A 1 99 ? 16.724 -1.310 8.216 1.00 80.31 99 PHE A N 1
ATOM 777 C CA . PHE A 1 99 ? 17.706 -2.139 8.919 1.00 80.31 99 PHE A CA 1
ATOM 778 C C . PHE A 1 99 ? 19.118 -2.029 8.330 1.00 80.31 99 PHE A C 1
ATOM 780 O O . PHE A 1 99 ? 20.043 -2.615 8.889 1.00 80.31 99 PHE A O 1
ATOM 787 N N . ASN A 1 100 ? 19.289 -1.268 7.239 1.00 68.19 100 ASN A N 1
ATOM 788 C CA . ASN A 1 100 ? 20.554 -1.052 6.531 1.00 68.19 100 ASN A CA 1
ATOM 789 C C . ASN A 1 100 ? 21.305 -2.366 6.247 1.00 68.19 100 ASN A C 1
ATOM 791 O O . ASN A 1 100 ? 22.534 -2.425 6.272 1.00 68.19 100 ASN A O 1
ATOM 795 N N . VAL A 1 101 ? 20.540 -3.442 6.047 1.00 70.81 101 VAL A N 1
ATOM 796 C CA . VAL A 1 101 ? 21.061 -4.757 5.694 1.00 70.81 101 VAL A CA 1
ATOM 797 C C . VAL A 1 101 ? 21.325 -4.705 4.201 1.00 70.81 101 VAL A C 1
ATOM 799 O O . VAL A 1 101 ? 20.387 -4.752 3.406 1.00 70.81 101 VAL A O 1
ATOM 802 N N . GLU A 1 102 ? 22.595 -4.557 3.831 1.00 60.66 102 GLU A N 1
ATOM 803 C CA . GLU A 1 102 ? 23.024 -4.691 2.444 1.00 60.66 102 GLU A CA 1
ATOM 804 C C . GLU A 1 102 ? 22.653 -6.092 1.957 1.00 60.66 102 GLU A C 1
ATOM 806 O O . GLU A 1 102 ? 23.032 -7.114 2.541 1.00 60.66 102 GLU A O 1
ATOM 811 N N . THR A 1 103 ? 21.853 -6.138 0.899 1.00 62.72 103 THR A N 1
ATOM 812 C CA . THR A 1 103 ? 21.526 -7.384 0.221 1.00 62.72 103 THR A CA 1
ATOM 813 C C . THR A 1 103 ? 22.832 -7.896 -0.368 1.00 62.72 103 THR A C 1
ATOM 815 O O . THR A 1 103 ? 23.391 -7.258 -1.251 1.00 62.72 103 THR A O 1
ATOM 818 N N . SER A 1 104 ? 23.380 -9.000 0.152 1.00 62.72 104 SER A N 1
ATOM 819 C CA . SER A 1 104 ? 24.647 -9.526 -0.376 1.00 62.72 104 SER A CA 1
ATOM 820 C C . SER A 1 104 ? 24.527 -9.730 -1.890 1.00 62.72 104 SER A C 1
ATOM 822 O O . SER A 1 104 ? 23.466 -10.177 -2.329 1.00 62.72 104 SER A O 1
ATOM 824 N N . GLU A 1 105 ? 25.596 -9.503 -2.658 1.00 59.41 105 GLU A N 1
ATOM 825 C CA . GLU A 1 105 ? 25.607 -9.586 -4.134 1.00 59.41 105 GLU A CA 1
ATOM 826 C C . GLU A 1 105 ? 24.914 -10.851 -4.690 1.00 59.41 105 GLU A C 1
ATOM 828 O O . GLU A 1 105 ? 24.235 -10.811 -5.714 1.00 59.41 105 GLU A O 1
ATOM 833 N N . PHE A 1 106 ? 24.997 -11.971 -3.962 1.00 58.34 106 PHE A N 1
ATOM 834 C CA . PHE A 1 106 ? 24.301 -13.221 -4.279 1.00 58.34 106 PHE A CA 1
ATOM 835 C C . PHE A 1 106 ? 22.764 -13.094 -4.333 1.00 58.34 106 PHE A C 1
ATOM 837 O O . PHE A 1 106 ? 22.123 -13.662 -5.217 1.00 58.34 106 PHE A O 1
ATOM 844 N N . PHE A 1 107 ? 22.153 -12.361 -3.401 1.00 60.56 107 PHE A N 1
ATOM 845 C CA . PHE A 1 107 ? 20.701 -12.168 -3.332 1.00 60.56 107 PHE A CA 1
ATOM 846 C C . PHE A 1 107 ? 20.208 -11.114 -4.329 1.00 60.56 107 PHE A C 1
ATOM 848 O O . PHE A 1 107 ? 19.112 -11.274 -4.864 1.00 60.56 107 PHE A O 1
ATOM 855 N N . GLU A 1 108 ? 21.006 -10.092 -4.644 1.00 61.62 108 GLU A N 1
ATOM 856 C CA . GLU A 1 108 ? 20.677 -9.138 -5.714 1.00 61.62 108 GLU A CA 1
ATOM 857 C C . GLU A 1 108 ? 20.667 -9.824 -7.085 1.00 61.62 108 GLU A C 1
ATOM 859 O O . GLU A 1 108 ? 19.717 -9.673 -7.857 1.00 61.62 108 GLU A O 1
ATOM 864 N N . GLU A 1 109 ? 21.675 -10.655 -7.370 1.00 57.88 109 GLU A N 1
ATOM 865 C CA . GLU A 1 109 ? 21.749 -11.374 -8.642 1.00 57.88 109 GLU A CA 1
ATOM 866 C C . GLU A 1 109 ? 20.616 -12.402 -8.789 1.00 57.88 109 GLU A C 1
ATOM 868 O O . GLU A 1 109 ? 20.044 -12.551 -9.871 1.00 57.88 109 GLU A O 1
ATOM 873 N N . GLN A 1 110 ? 20.236 -13.087 -7.707 1.00 60.62 110 GLN A N 1
ATOM 874 C CA . GLN A 1 110 ? 19.077 -13.985 -7.710 1.00 60.62 110 GLN A CA 1
ATOM 875 C C . GLN A 1 110 ? 17.757 -13.226 -7.883 1.00 60.62 110 GLN A C 1
ATOM 877 O O . GLN A 1 110 ? 16.925 -13.649 -8.683 1.00 60.62 110 GLN A O 1
ATOM 882 N N 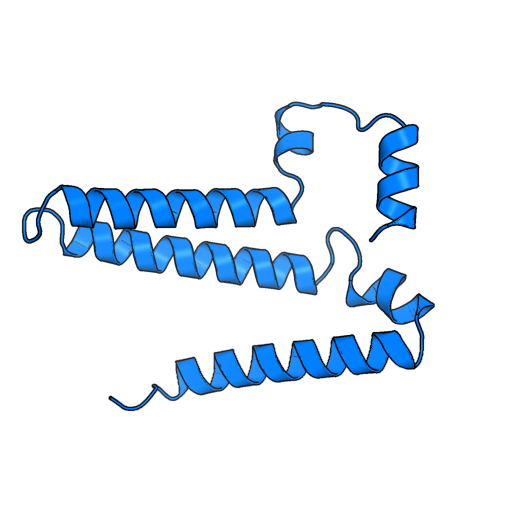. THR A 1 111 ? 17.569 -12.091 -7.205 1.00 60.19 111 THR A N 1
ATOM 883 C CA . THR A 1 111 ? 16.342 -11.284 -7.324 1.00 60.19 111 THR A CA 1
ATOM 884 C C . THR A 1 111 ? 16.159 -10.789 -8.758 1.00 60.19 111 THR A C 1
ATOM 886 O O . THR A 1 111 ? 15.089 -10.968 -9.334 1.00 60.19 111 THR A O 1
ATOM 889 N N . ARG A 1 112 ? 17.239 -10.314 -9.393 1.00 57.97 112 ARG A N 1
ATOM 890 C CA . ARG A 1 112 ? 17.253 -9.892 -10.804 1.00 57.97 112 ARG A CA 1
ATOM 891 C C . ARG A 1 112 ? 17.019 -11.036 -11.799 1.00 57.97 112 ARG A C 1
ATOM 893 O O . ARG A 1 112 ? 16.575 -10.803 -12.922 1.00 57.97 112 ARG A O 1
ATOM 900 N N . ARG A 1 113 ? 17.353 -12.276 -11.423 1.00 52.16 113 ARG A N 1
ATOM 901 C CA . ARG A 1 113 ? 17.110 -13.474 -12.244 1.00 52.16 113 ARG A CA 1
ATOM 902 C C . ARG A 1 113 ? 15.675 -13.993 -12.109 1.00 52.16 113 ARG A C 1
ATOM 904 O O . ARG A 1 113 ? 15.138 -14.481 -13.106 1.00 52.16 113 ARG A O 1
ATOM 911 N N . VAL A 1 114 ? 15.083 -13.910 -10.914 1.00 52.72 114 VAL A N 1
ATOM 912 C CA . VAL A 1 114 ? 13.807 -14.560 -10.559 1.00 52.72 114 VAL A CA 1
ATOM 913 C C . VAL A 1 114 ? 12.579 -13.646 -10.699 1.00 52.72 114 VAL A C 1
ATOM 915 O O . VAL A 1 114 ? 11.528 -14.165 -11.071 1.00 52.72 114 VAL A O 1
ATOM 918 N N . LYS A 1 115 ? 12.681 -12.331 -10.448 1.00 49.38 115 LYS A N 1
ATOM 919 C CA . LYS A 1 115 ? 11.618 -11.357 -10.787 1.00 49.38 115 LYS A CA 1
ATOM 920 C C . LYS A 1 115 ? 11.638 -11.048 -12.274 1.00 49.38 115 LYS A C 1
ATOM 922 O O . LYS A 1 115 ? 10.591 -11.095 -12.942 1.00 49.38 115 LYS A O 1
#